Protein AF-A0AAV5YPX4-F1 (afdb_monomer_lite)

Secondary structure (DSSP, 8-state):
-B----TT--HHHHHHHHHHHHHTT-S-B-B-GGG-HHHHHHHHHH-TTTB----TT-------

Structure (mmCIF, N/CA/C/O backbone):
data_AF-A0AAV5YPX4-F1
#
_entry.id   AF-A0AAV5YPX4-F1
#
loop_
_atom_site.group_PDB
_atom_site.id
_atom_site.type_symbol
_atom_site.label_atom_id
_atom_site.label_alt_id
_atom_site.label_comp_id
_atom_site.label_asym_id
_atom_site.label_entity_id
_atom_site.label_seq_id
_atom_site.pdbx_PDB_ins_code
_atom_site.Cartn_x
_atom_site.Cartn_y
_atom_site.Cartn_z
_atom_site.occupancy
_atom_site.B_iso_or_equiv
_atom_site.auth_seq_id
_atom_site.auth_comp_id
_atom_site.auth_asym_id
_atom_site.auth_atom_id
_atom_site.pdbx_PDB_model_num
ATOM 1 N N . ILE A 1 1 ? 2.214 -2.863 7.103 1.00 96.12 1 ILE A N 1
ATOM 2 C CA . ILE A 1 1 ? 2.626 -1.488 7.482 1.00 96.12 1 ILE A CA 1
ATOM 3 C C . ILE A 1 1 ? 4.140 -1.439 7.439 1.00 96.12 1 ILE A C 1
ATOM 5 O O . ILE A 1 1 ? 4.755 -2.279 8.088 1.00 96.12 1 ILE A O 1
ATOM 9 N N . GLY A 1 2 ? 4.737 -0.547 6.654 1.00 97.12 2 GLY A N 1
ATOM 10 C CA . GLY A 1 2 ? 6.193 -0.421 6.596 1.00 97.12 2 GLY A CA 1
ATOM 11 C C . GLY A 1 2 ? 6.726 -0.010 5.230 1.00 97.12 2 GLY A C 1
ATOM 12 O O . GLY A 1 2 ? 5.978 0.284 4.298 1.00 97.12 2 GLY A O 1
ATOM 13 N N . GLY A 1 3 ? 8.054 0.016 5.123 1.00 97.50 3 GLY A N 1
ATOM 14 C CA . GLY A 1 3 ? 8.741 0.216 3.853 1.00 97.50 3 GLY A CA 1
ATOM 15 C C . GLY A 1 3 ? 8.852 -1.080 3.056 1.00 97.50 3 GLY A C 1
ATOM 16 O O . GLY A 1 3 ? 9.330 -2.082 3.580 1.00 97.50 3 GLY A O 1
ATOM 17 N N . PHE A 1 4 ? 8.454 -1.041 1.783 1.00 97.50 4 PHE A N 1
ATOM 18 C CA . PHE A 1 4 ? 8.511 -2.202 0.883 1.00 97.50 4 PHE A CA 1
ATOM 19 C C . PHE A 1 4 ? 9.727 -2.211 -0.054 1.00 97.50 4 PHE A C 1
ATOM 21 O O . PHE A 1 4 ? 9.891 -3.146 -0.830 1.00 97.50 4 PHE A O 1
ATOM 28 N N . HIS A 1 5 ? 10.577 -1.180 0.013 1.00 98.00 5 HIS A N 1
ATOM 29 C CA . HIS A 1 5 ? 11.797 -1.056 -0.794 1.00 98.00 5 HIS A CA 1
ATOM 30 C C . HIS A 1 5 ? 11.550 -1.212 -2.310 1.00 98.00 5 HIS A C 1
ATOM 32 O O . HIS A 1 5 ? 12.269 -1.925 -3.008 1.00 98.00 5 HIS A O 1
ATOM 38 N N . LEU A 1 6 ? 10.492 -0.561 -2.808 1.00 97.94 6 LEU A N 1
ATOM 39 C CA . LEU A 1 6 ? 10.078 -0.616 -4.216 1.00 97.94 6 LEU A CA 1
ATOM 40 C C . LEU A 1 6 ? 10.556 0.586 -5.041 1.00 97.94 6 LEU A C 1
ATOM 42 O O . LEU A 1 6 ? 10.455 0.563 -6.267 1.00 97.94 6 LEU A O 1
ATOM 46 N N . SER A 1 7 ? 11.101 1.613 -4.386 1.00 97.31 7 SER A N 1
ATOM 47 C CA . SER A 1 7 ? 11.607 2.812 -5.051 1.00 97.31 7 SER A CA 1
ATOM 48 C C . SER A 1 7 ? 12.718 2.473 -6.049 1.00 97.31 7 SER A C 1
ATOM 50 O O . SER A 1 7 ? 13.631 1.707 -5.738 1.00 97.31 7 SER A O 1
ATOM 52 N N . GLY A 1 8 ? 12.643 3.042 -7.254 1.00 95.31 8 GLY A N 1
ATOM 53 C CA . GLY A 1 8 ? 13.636 2.843 -8.316 1.00 95.31 8 GLY A CA 1
ATOM 54 C C . GLY A 1 8 ? 13.608 1.466 -8.991 1.00 95.31 8 GLY A C 1
ATOM 55 O O . GLY A 1 8 ? 14.435 1.198 -9.863 1.00 95.31 8 GLY A O 1
ATOM 56 N N . LEU A 1 9 ? 12.678 0.579 -8.622 1.00 97.25 9 LEU A N 1
ATOM 57 C CA . LEU A 1 9 ? 12.474 -0.675 -9.342 1.00 97.25 9 LEU A CA 1
ATOM 58 C C . LEU A 1 9 ? 11.702 -0.436 -10.643 1.00 97.25 9 LEU A C 1
ATOM 60 O O . LEU A 1 9 ? 10.931 0.510 -10.771 1.00 97.25 9 LEU A O 1
ATOM 64 N N . ARG A 1 10 ? 11.888 -1.343 -11.607 1.00 97.50 10 ARG A N 1
ATOM 65 C CA . ARG A 1 10 ? 11.118 -1.327 -12.856 1.00 97.50 10 ARG A CA 1
ATOM 66 C C . ARG A 1 10 ? 9.629 -1.508 -12.580 1.00 97.50 10 ARG A C 1
ATOM 68 O O . ARG A 1 10 ? 9.259 -2.298 -11.705 1.00 97.50 10 ARG A O 1
ATOM 75 N N . GLU A 1 11 ? 8.805 -0.851 -13.388 1.00 95.94 11 GLU A N 1
ATOM 76 C CA . GLU A 1 11 ? 7.346 -0.863 -13.266 1.00 95.94 11 GLU A CA 1
ATOM 77 C C . GLU A 1 11 ? 6.788 -2.287 -13.199 1.00 95.94 11 GLU A C 1
ATOM 79 O O . GLU A 1 11 ? 6.022 -2.593 -12.292 1.00 95.94 11 GLU A O 1
ATOM 84 N N . GLU A 1 12 ? 7.267 -3.212 -14.040 1.00 97.50 12 GLU A N 1
ATOM 85 C CA . GLU A 1 12 ? 6.740 -4.585 -14.057 1.00 97.50 12 GLU A CA 1
ATOM 86 C C . GLU A 1 12 ? 6.952 -5.308 -12.718 1.00 97.50 12 GLU A C 1
ATOM 88 O O . GLU A 1 12 ? 6.145 -6.147 -12.305 1.00 97.50 12 GLU A O 1
ATOM 93 N N . ARG A 1 13 ? 8.044 -4.987 -12.009 1.00 97.62 13 ARG A N 1
ATOM 94 C CA . ARG A 1 13 ? 8.306 -5.544 -10.679 1.00 97.62 13 ARG A CA 1
ATOM 95 C C . ARG A 1 13 ? 7.393 -4.912 -9.632 1.00 97.62 13 ARG A C 1
ATOM 97 O O . ARG A 1 13 ? 6.915 -5.648 -8.771 1.00 97.62 13 ARG A O 1
ATOM 104 N N . VAL A 1 14 ? 7.156 -3.603 -9.711 1.00 97.94 14 VAL A N 1
ATOM 105 C CA . VAL A 1 14 ? 6.211 -2.899 -8.832 1.00 97.94 14 VAL A CA 1
ATOM 106 C C . VAL A 1 14 ? 4.811 -3.479 -9.015 1.00 97.94 14 VAL A C 1
ATOM 108 O O . VAL A 1 14 ? 4.222 -3.937 -8.040 1.00 97.94 14 VAL A O 1
ATOM 111 N N . THR A 1 15 ? 4.327 -3.569 -10.256 1.00 97.06 15 THR A N 1
ATOM 112 C CA . THR A 1 15 ? 3.011 -4.130 -10.587 1.00 97.06 15 THR A CA 1
ATOM 113 C C . THR A 1 15 ? 2.839 -5.535 -10.028 1.00 97.06 15 THR A C 1
ATOM 115 O O . THR A 1 15 ? 1.838 -5.807 -9.376 1.00 97.06 15 THR A O 1
ATOM 118 N N . ARG A 1 16 ? 3.838 -6.409 -10.200 1.00 98.06 16 ARG A N 1
ATOM 119 C CA . ARG A 1 16 ? 3.771 -7.783 -9.688 1.00 98.06 16 ARG A CA 1
ATOM 120 C C . ARG A 1 16 ? 3.643 -7.847 -8.164 1.00 98.06 16 ARG A C 1
ATOM 122 O O . ARG A 1 16 ? 2.942 -8.713 -7.658 1.00 98.06 16 ARG A O 1
ATOM 129 N N . VAL A 1 17 ? 4.333 -6.970 -7.432 1.00 97.62 17 VAL A N 1
ATOM 130 C CA . VAL A 1 17 ? 4.216 -6.915 -5.965 1.00 97.62 17 VAL A CA 1
ATOM 131 C C . VAL A 1 17 ? 2.854 -6.362 -5.549 1.00 97.62 17 VAL A C 1
ATOM 133 O O . VAL A 1 17 ? 2.244 -6.900 -4.632 1.00 97.62 17 VAL A O 1
ATOM 136 N N . VAL A 1 18 ? 2.359 -5.325 -6.232 1.00 96.81 18 VAL A N 1
ATOM 137 C CA . VAL A 1 18 ? 1.034 -4.757 -5.948 1.00 96.81 18 VAL A CA 1
ATOM 138 C C . VAL A 1 18 ? -0.069 -5.783 -6.211 1.00 96.81 18 VAL A C 1
ATOM 140 O O . VAL A 1 18 ? -0.932 -5.969 -5.362 1.00 96.81 18 VAL A O 1
ATOM 143 N N . ASP A 1 19 ? -0.011 -6.510 -7.325 1.00 96.69 19 ASP A N 1
ATOM 144 C CA . ASP A 1 19 ? -0.992 -7.556 -7.631 1.00 96.69 19 ASP A CA 1
ATOM 145 C C . ASP A 1 19 ? -0.929 -8.714 -6.629 1.00 96.69 19 ASP A C 1
ATOM 147 O O . ASP A 1 19 ? -1.970 -9.217 -6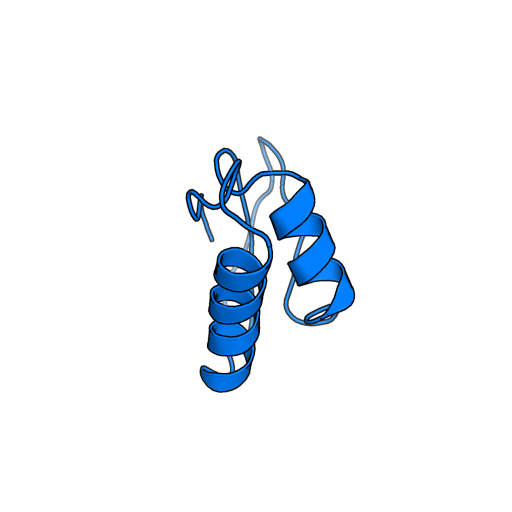.218 1.00 96.69 19 ASP A O 1
ATOM 151 N N . ALA A 1 20 ? 0.264 -9.068 -6.143 1.00 97.62 20 ALA A N 1
ATOM 152 C CA . ALA A 1 20 ? 0.401 -10.082 -5.102 1.00 97.62 20 ALA A CA 1
ATOM 153 C C . ALA A 1 20 ? -0.297 -9.686 -3.789 1.00 97.62 20 ALA A C 1
ATOM 155 O O . ALA A 1 20 ? -0.798 -10.562 -3.093 1.00 97.62 20 ALA A O 1
ATOM 156 N N . PHE A 1 21 ? -0.374 -8.394 -3.440 1.00 97.44 21 PHE A N 1
ATOM 157 C CA . PHE A 1 21 ? -1.165 -7.971 -2.278 1.00 97.44 21 PHE A CA 1
ATOM 158 C C . PHE A 1 21 ? -2.663 -8.217 -2.475 1.00 97.44 21 PHE A C 1
ATOM 160 O O . PHE A 1 21 ? -3.329 -8.622 -1.525 1.00 97.44 21 PHE A O 1
ATOM 167 N N . ARG A 1 22 ? -3.178 -8.026 -3.696 1.00 94.50 22 ARG A N 1
ATOM 168 C CA . ARG A 1 22 ? -4.570 -8.354 -4.029 1.00 94.50 22 ARG A CA 1
ATOM 169 C C . ARG A 1 22 ? -4.836 -9.846 -3.879 1.00 94.50 22 ARG A C 1
ATOM 171 O O . ARG A 1 22 ? -5.833 -10.231 -3.287 1.00 94.50 22 ARG A O 1
ATOM 178 N N . ASP A 1 23 ? -3.933 -10.666 -4.411 1.00 97.12 23 ASP A N 1
ATOM 179 C CA . ASP A 1 23 ? -4.072 -12.125 -4.405 1.00 97.12 23 ASP A CA 1
ATOM 180 C C . ASP A 1 23 ? -3.953 -12.711 -2.987 1.00 97.12 23 ASP A C 1
ATOM 182 O O . ASP A 1 23 ? -4.483 -13.782 -2.710 1.00 97.12 23 ASP A O 1
ATOM 186 N N . LEU A 1 24 ? -3.263 -12.004 -2.087 1.00 97.56 24 LEU A N 1
ATOM 187 C CA . LEU A 1 24 ? -3.192 -12.321 -0.659 1.00 97.56 24 LEU A CA 1
ATOM 188 C C . LEU A 1 24 ? -4.418 -11.848 0.136 1.00 97.56 24 LEU A C 1
ATOM 190 O O . LEU A 1 24 ? -4.473 -12.125 1.332 1.00 97.56 24 LEU A O 1
ATOM 194 N N . GLU A 1 25 ? -5.348 -11.125 -0.496 1.00 96.50 25 GLU A N 1
ATOM 195 C CA . GLU A 1 25 ? -6.563 -10.587 0.129 1.00 96.50 25 GLU A CA 1
ATOM 196 C C . GLU A 1 25 ? -6.265 -9.812 1.426 1.00 96.50 25 GLU A C 1
ATOM 198 O O . GLU A 1 25 ? -6.935 -9.972 2.444 1.00 96.50 25 GLU A O 1
ATOM 203 N N . VAL A 1 26 ? -5.209 -8.987 1.418 1.00 95.44 26 VAL A N 1
ATOM 204 C CA . VAL A 1 26 ? -4.836 -8.202 2.603 1.00 95.44 26 VAL A CA 1
ATOM 205 C C . VAL A 1 26 ? -5.860 -7.103 2.879 1.00 95.44 26 VAL A C 1
ATOM 207 O O . VAL A 1 26 ? -6.221 -6.349 1.981 1.00 95.44 26 VAL A O 1
ATOM 210 N N . ASP A 1 27 ? -6.251 -6.942 4.143 1.00 95.38 27 ASP A N 1
ATOM 211 C CA . ASP A 1 27 ? -7.218 -5.905 4.523 1.00 95.38 27 ASP A CA 1
ATOM 212 C C . ASP A 1 27 ? -6.635 -4.484 4.428 1.00 95.38 27 ASP A C 1
ATOM 214 O O . ASP A 1 27 ? -7.335 -3.535 4.085 1.00 95.38 27 ASP A O 1
ATOM 218 N N . TRP A 1 28 ? -5.346 -4.321 4.764 1.00 96.56 28 TRP A N 1
ATOM 219 C CA . TRP A 1 28 ? -4.708 -3.008 4.899 1.00 96.56 28 TRP A CA 1
ATOM 220 C C . TRP A 1 28 ? -3.261 -2.988 4.402 1.00 96.56 28 TRP A C 1
ATOM 222 O O . TRP A 1 28 ? -2.410 -3.771 4.839 1.00 96.56 28 TRP A O 1
ATOM 232 N N . ILE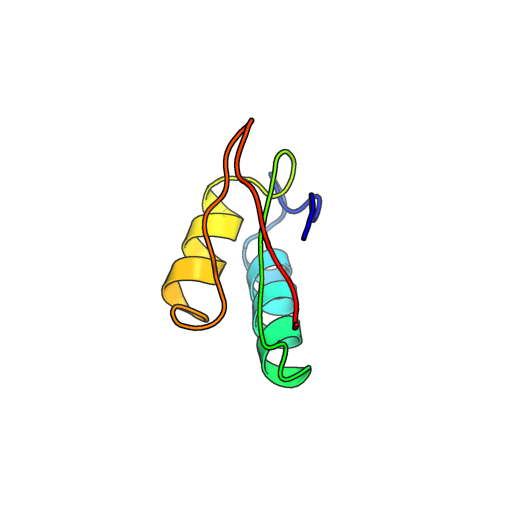 A 1 29 ? -2.937 -1.994 3.576 1.00 97.88 29 ILE A N 1
ATOM 233 C CA . ILE A 1 29 ? -1.594 -1.723 3.060 1.00 97.88 29 ILE A CA 1
ATOM 234 C C . ILE A 1 29 ? -1.208 -0.300 3.442 1.00 97.88 29 ILE A C 1
ATOM 236 O O . ILE A 1 29 ? -1.757 0.675 2.947 1.00 97.88 29 ILE A O 1
ATOM 240 N N . VAL A 1 30 ? -0.205 -0.177 4.306 1.00 98.06 30 VAL A N 1
ATOM 241 C CA . VAL A 1 30 ? 0.307 1.120 4.764 1.00 98.06 30 VAL A CA 1
ATOM 242 C C . VAL A 1 30 ? 1.764 1.258 4.310 1.00 98.06 30 VAL A C 1
ATOM 244 O O . VAL A 1 30 ? 2.663 0.839 5.052 1.00 98.06 30 VAL A O 1
ATOM 247 N N . PRO A 1 31 ? 2.015 1.743 3.075 1.00 97.75 31 PRO A N 1
ATOM 248 C CA . PRO A 1 31 ? 3.359 1.902 2.530 1.00 97.75 31 PRO A CA 1
ATOM 249 C C . PRO A 1 31 ? 4.072 3.116 3.130 1.00 97.75 31 PRO A C 1
ATOM 251 O O . PRO A 1 31 ? 3.470 4.169 3.345 1.00 97.75 31 PRO A O 1
ATOM 254 N N . GLN A 1 32 ? 5.372 2.975 3.394 1.00 97.62 32 GLN A N 1
ATOM 255 C CA . GLN A 1 32 ? 6.181 4.007 4.051 1.00 97.62 32 GLN A CA 1
ATOM 256 C C . GLN A 1 32 ? 7.575 4.147 3.425 1.00 97.62 32 GLN A C 1
ATOM 258 O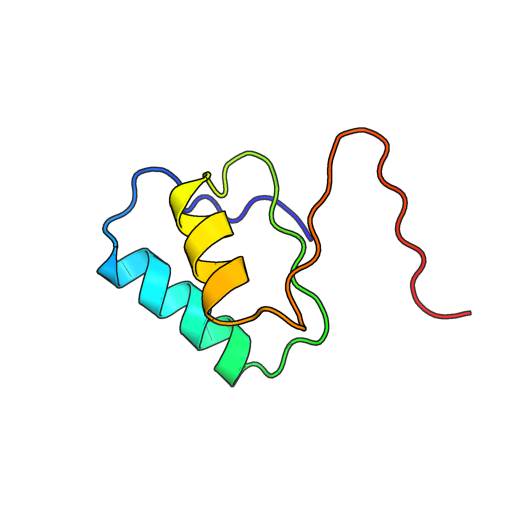 O . GLN A 1 32 ? 8.050 3.248 2.727 1.00 97.62 32 GLN A O 1
ATOM 263 N N . HIS A 1 33 ? 8.241 5.271 3.717 1.00 96.25 33 HIS A N 1
ATOM 264 C CA . HIS A 1 33 ? 9.670 5.525 3.489 1.00 96.25 33 HIS A CA 1
ATOM 265 C C . HIS A 1 33 ? 10.195 5.040 2.122 1.00 96.25 33 HIS A C 1
ATOM 267 O O . HIS A 1 33 ? 9.956 5.676 1.100 1.00 96.25 33 HIS A O 1
ATOM 273 N N . CYS A 1 34 ? 10.887 3.898 2.089 1.00 97.06 34 CYS A N 1
ATOM 274 C CA . CYS A 1 34 ? 11.576 3.366 0.915 1.00 97.06 34 CYS A CA 1
ATOM 275 C C . CYS A 1 34 ? 10.648 2.710 -0.121 1.00 97.06 34 CYS A C 1
ATOM 277 O O . CYS A 1 34 ? 11.128 2.189 -1.127 1.00 97.06 34 CYS A O 1
ATOM 279 N N . THR A 1 35 ? 9.329 2.717 0.102 1.00 98.19 35 THR A N 1
ATOM 280 C CA . THR A 1 35 ? 8.364 2.21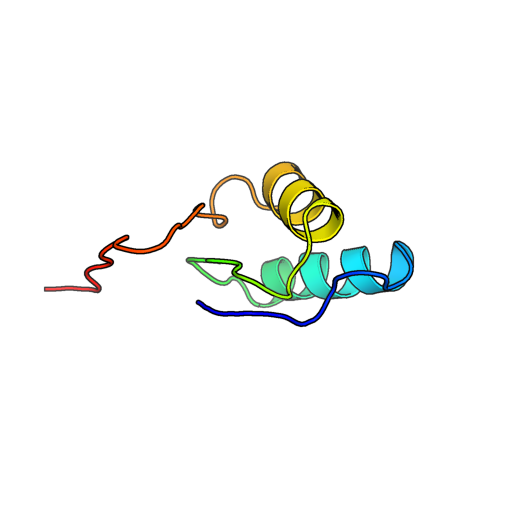9 -0.890 1.00 98.19 35 THR A CA 1
ATOM 281 C C . THR A 1 35 ? 8.427 3.036 -2.181 1.00 98.19 35 THR A C 1
ATOM 283 O O . THR A 1 35 ? 8.389 2.448 -3.252 1.00 98.19 35 THR A O 1
ATOM 286 N N . GLY A 1 36 ? 8.628 4.354 -2.089 1.00 96.81 36 GLY A N 1
ATOM 287 C CA . GLY A 1 36 ? 8.705 5.237 -3.255 1.00 96.81 36 GLY A CA 1
ATOM 288 C C . GLY A 1 36 ? 7.334 5.694 -3.758 1.00 96.81 36 GLY A C 1
ATOM 289 O O . GLY A 1 36 ? 6.323 5.013 -3.572 1.00 96.81 36 GLY A O 1
ATOM 290 N N . LEU A 1 37 ? 7.305 6.877 -4.375 1.00 95.56 37 LEU A N 1
ATOM 291 C CA . LEU A 1 37 ? 6.069 7.564 -4.750 1.00 95.56 37 LEU A CA 1
ATOM 292 C C . LEU A 1 37 ? 5.323 6.830 -5.869 1.00 95.56 37 LEU A C 1
ATOM 294 O O . LEU A 1 37 ? 4.105 6.693 -5.802 1.00 95.56 37 LEU A O 1
ATOM 298 N N . GLU A 1 38 ? 6.044 6.311 -6.860 1.00 95.06 38 GLU A N 1
ATOM 299 C CA . GLU A 1 38 ? 5.479 5.593 -8.004 1.00 95.06 38 GLU A CA 1
ATOM 300 C C . GLU A 1 38 ? 4.783 4.301 -7.557 1.00 95.06 38 GLU A C 1
ATOM 302 O O . GLU A 1 38 ? 3.666 4.002 -7.979 1.00 95.06 38 GLU A O 1
ATOM 307 N N . ALA A 1 39 ? 5.400 3.560 -6.632 1.00 97.31 39 ALA A N 1
ATOM 308 C CA . ALA A 1 39 ? 4.797 2.360 -6.065 1.00 97.31 39 ALA A CA 1
ATOM 309 C C . ALA A 1 39 ? 3.578 2.692 -5.194 1.00 97.31 39 ALA A C 1
ATOM 311 O O . ALA A 1 39 ? 2.559 2.009 -5.291 1.00 97.31 39 ALA A O 1
ATOM 312 N N . MET A 1 40 ? 3.644 3.764 -4.395 1.00 97.50 40 MET A N 1
ATOM 313 C CA . MET A 1 40 ? 2.490 4.244 -3.625 1.00 97.50 40 MET A CA 1
ATOM 314 C C . MET A 1 40 ? 1.331 4.664 -4.539 1.00 97.50 40 MET A C 1
ATOM 316 O O . MET A 1 40 ? 0.187 4.322 -4.250 1.00 97.50 40 MET A O 1
ATOM 320 N N . ALA A 1 41 ? 1.610 5.333 -5.662 1.00 96.25 41 ALA A N 1
ATOM 321 C CA . ALA A 1 41 ? 0.603 5.692 -6.658 1.00 96.25 41 ALA A CA 1
ATOM 322 C C . ALA A 1 41 ? -0.010 4.449 -7.326 1.00 96.25 41 ALA A C 1
ATOM 324 O O . ALA A 1 41 ? -1.229 4.365 -7.468 1.00 96.25 41 ALA A O 1
ATOM 325 N N . SER A 1 42 ? 0.806 3.444 -7.664 1.00 96.62 42 SER A N 1
ATOM 326 C CA . SER A 1 42 ? 0.306 2.170 -8.195 1.00 96.62 42 SER A CA 1
ATOM 327 C C . SER A 1 42 ? -0.587 1.436 -7.191 1.00 96.62 42 SER A C 1
ATOM 329 O O . SER A 1 42 ? -1.598 0.865 -7.598 1.00 96.62 42 SER A O 1
ATOM 331 N N . MET A 1 43 ? -0.234 1.432 -5.901 1.00 97.75 43 MET A N 1
ATOM 332 C CA . MET A 1 43 ? -1.078 0.857 -4.845 1.00 97.75 43 MET A CA 1
ATOM 33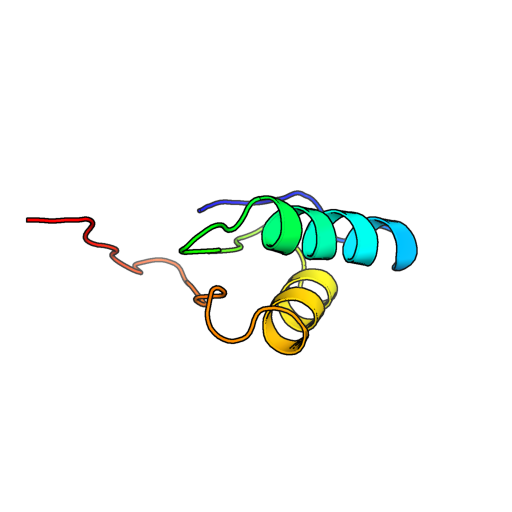3 C C . MET A 1 43 ? -2.390 1.630 -4.724 1.00 97.75 43 MET A C 1
ATOM 335 O O . MET A 1 43 ? -3.446 1.019 -4.755 1.00 97.75 43 MET A O 1
ATOM 339 N N . MET A 1 44 ? -2.339 2.962 -4.680 1.00 96.69 44 MET A N 1
ATOM 340 C CA . MET A 1 44 ? -3.537 3.802 -4.594 1.00 96.69 44 MET A CA 1
ATOM 341 C C . MET A 1 44 ? -4.476 3.620 -5.797 1.00 96.69 44 MET A C 1
ATOM 343 O O . MET A 1 44 ? -5.690 3.678 -5.639 1.00 96.69 44 MET A O 1
ATOM 347 N N . HIS A 1 45 ? -3.936 3.375 -6.995 1.00 96.31 45 HIS A N 1
ATOM 348 C CA . HIS A 1 45 ? -4.744 3.142 -8.193 1.00 96.31 45 HIS A CA 1
ATOM 349 C C . HIS A 1 45 ? -5.368 1.738 -8.244 1.00 96.31 45 HIS A C 1
ATOM 351 O O . HIS A 1 45 ? -6.511 1.594 -8.672 1.00 96.31 45 HIS A O 1
ATOM 357 N N . ARG A 1 46 ? -4.620 0.698 -7.846 1.00 95.69 46 ARG A N 1
ATOM 358 C CA . ARG A 1 46 ? -5.032 -0.713 -8.002 1.00 95.69 46 ARG A CA 1
ATOM 359 C C . ARG A 1 46 ? -5.729 -1.290 -6.769 1.00 95.69 46 ARG A C 1
ATOM 361 O O . ARG A 1 46 ? -6.508 -2.224 -6.917 1.00 95.69 46 ARG A O 1
ATOM 368 N N . LEU A 1 47 ? -5.423 -0.752 -5.591 1.00 97.38 47 LEU A N 1
ATOM 369 C CA . LEU A 1 47 ? -5.886 -1.188 -4.269 1.00 97.38 47 LEU A CA 1
ATOM 370 C C . LEU A 1 47 ? -6.402 0.018 -3.458 1.00 97.38 47 LEU A C 1
ATOM 372 O O . LEU A 1 47 ? -5.865 0.333 -2.390 1.00 97.38 47 LEU A O 1
ATOM 376 N N . PRO A 1 48 ? -7.382 0.777 -3.991 1.00 97.00 48 PRO A N 1
ATOM 377 C CA . PRO A 1 48 ? -7.822 2.034 -3.386 1.00 97.00 48 PRO A CA 1
ATOM 378 C C . PRO A 1 48 ? -8.530 1.850 -2.037 1.00 97.00 48 PRO A C 1
ATOM 380 O O . PRO A 1 48 ? -8.627 2.814 -1.283 1.00 97.00 48 PRO A O 1
ATOM 383 N N . ASN A 1 49 ? -9.036 0.649 -1.738 1.00 97.25 49 ASN A N 1
ATOM 384 C CA . ASN A 1 49 ? -9.764 0.375 -0.497 1.00 97.25 49 ASN A CA 1
ATOM 385 C C . ASN A 1 49 ? -8.830 -0.127 0.612 1.00 97.25 49 ASN A C 1
ATOM 387 O O . ASN A 1 49 ? -9.075 0.128 1.787 1.00 97.25 49 ASN A O 1
ATOM 391 N N . GLU A 1 50 ? -7.759 -0.822 0.232 1.00 97.44 50 GLU A N 1
ATOM 392 C CA . GLU A 1 50 ? -6.798 -1.447 1.135 1.00 97.44 50 GLU A CA 1
ATOM 393 C C . GLU A 1 50 ? -5.654 -0.478 1.473 1.00 97.44 50 GLU A C 1
ATOM 395 O O . GLU A 1 50 ? -5.081 -0.530 2.565 1.00 97.44 50 GLU A O 1
ATOM 400 N N . MET A 1 51 ? -5.286 0.414 0.542 1.00 97.31 51 MET A N 1
ATOM 401 C CA . MET A 1 51 ? -4.176 1.346 0.732 1.00 97.31 51 MET A CA 1
ATOM 402 C C . MET A 1 51 ? -4.560 2.515 1.641 1.00 97.31 51 MET A C 1
ATOM 404 O O . MET A 1 51 ? -5.438 3.317 1.328 1.00 97.31 51 MET A O 1
ATOM 408 N N . VAL A 1 52 ? -3.821 2.662 2.742 1.00 9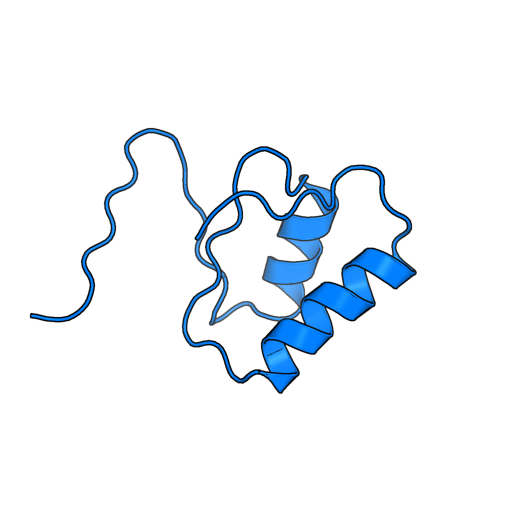7.19 52 VAL A N 1
ATOM 409 C CA . VAL A 1 52 ? -3.969 3.777 3.680 1.00 97.19 52 VAL A CA 1
ATOM 410 C C . VAL A 1 52 ? -2.675 4.597 3.706 1.00 97.19 52 VAL A C 1
ATOM 412 O O . VAL A 1 52 ? -1.608 4.058 4.029 1.00 97.19 52 VAL A O 1
ATOM 415 N N . PRO A 1 53 ? -2.720 5.904 3.385 1.00 95.12 53 PRO A N 1
ATOM 416 C CA . PRO A 1 53 ? -1.551 6.765 3.485 1.00 95.12 53 PRO A CA 1
ATOM 417 C C . PRO A 1 53 ? -1.154 6.972 4.952 1.00 95.12 53 PRO A C 1
ATOM 419 O O . PRO A 1 53 ? -1.993 7.002 5.849 1.00 95.12 53 PRO A O 1
ATOM 422 N N . SER A 1 54 ? 0.142 7.154 5.203 1.00 95.81 54 SER A N 1
ATOM 423 C CA . SER A 1 54 ? 0.655 7.464 6.540 1.00 95.81 54 SER A CA 1
ATOM 424 C C . SER A 1 54 ? 1.807 8.457 6.484 1.00 95.81 54 SER A C 1
ATOM 426 O O . SER A 1 54 ? 2.488 8.597 5.466 1.00 95.81 54 SER A O 1
ATOM 428 N N . SER A 1 55 ? 2.037 9.130 7.604 1.00 96.00 55 SER A N 1
ATOM 429 C CA . SER A 1 55 ? 3.143 10.055 7.826 1.00 96.00 55 SER A CA 1
ATOM 430 C C . SER A 1 55 ? 3.701 9.894 9.242 1.00 96.00 55 SER A C 1
ATOM 432 O O . SER A 1 55 ? 3.169 9.143 10.065 1.00 96.00 55 SER A O 1
ATOM 434 N N . VAL A 1 56 ? 4.800 10.591 9.541 1.00 96.88 56 VAL A N 1
ATOM 435 C CA . VAL A 1 56 ? 5.341 10.651 10.906 1.00 96.88 56 VAL A CA 1
ATOM 436 C C . VAL A 1 56 ? 4.243 11.122 11.864 1.00 96.88 56 VAL A C 1
ATOM 438 O O . VAL A 1 56 ? 3.592 12.132 11.615 1.00 96.88 56 VAL A O 1
ATOM 441 N N . GLY A 1 57 ? 4.036 10.377 12.951 1.00 97.25 57 GLY A N 1
ATOM 442 C CA . GLY A 1 57 ? 2.997 10.664 13.944 1.00 97.25 57 GLY A CA 1
ATOM 443 C C . GLY A 1 57 ? 1.615 10.082 13.629 1.00 97.25 57 GLY A C 1
ATOM 444 O O . GLY A 1 57 ? 0.715 10.224 14.451 1.00 97.25 57 GLY A O 1
ATOM 445 N N . SER A 1 58 ? 1.431 9.398 12.494 1.00 96.75 58 SER A N 1
ATOM 446 C CA . SER A 1 58 ? 0.209 8.620 12.249 1.00 96.75 58 SER A CA 1
ATOM 447 C C . SER A 1 58 ? 0.058 7.505 13.289 1.00 96.75 58 SER A C 1
ATOM 449 O O . SER A 1 58 ? 1.010 6.771 13.560 1.00 96.75 58 SER A O 1
ATOM 451 N N . VAL A 1 59 ? -1.145 7.368 13.849 1.00 96.06 59 VAL A N 1
ATOM 452 C CA . VAL A 1 59 ? -1.494 6.340 14.838 1.00 96.06 59 VAL A CA 1
ATOM 453 C C . VAL A 1 59 ? -2.516 5.396 14.220 1.00 96.06 59 VAL A C 1
ATOM 455 O O . VAL A 1 59 ? -3.518 5.840 13.667 1.00 96.06 59 VAL A O 1
ATOM 458 N N . PHE A 1 60 ? -2.264 4.095 14.340 1.00 94.81 60 PHE A N 1
ATOM 459 C CA . PHE A 1 60 ? -3.172 3.042 13.901 1.00 94.81 60 PHE A CA 1
ATOM 460 C C . PHE A 1 60 ? -3.624 2.236 15.114 1.00 94.81 60 PHE A C 1
ATOM 462 O O . PHE A 1 60 ? -2.808 1.882 15.967 1.00 94.81 60 PHE A O 1
ATOM 469 N N . THR A 1 61 ? -4.914 1.932 15.182 1.00 94.12 61 THR A N 1
ATOM 470 C CA . THR A 1 61 ? -5.495 1.069 16.213 1.00 94.12 61 THR A CA 1
ATOM 471 C C . THR A 1 61 ? -6.089 -0.148 15.525 1.00 94.12 61 THR A C 1
ATOM 473 O O . THR A 1 61 ? -6.870 -0.004 14.588 1.00 94.12 61 THR A O 1
ATOM 476 N N . PHE A 1 62 ? -5.702 -1.339 15.976 1.00 89.62 62 PHE A N 1
ATOM 477 C CA . PHE A 1 62 ? -6.170 -2.607 15.424 1.00 89.62 62 PHE A CA 1
ATOM 478 C C . PHE A 1 62 ? -7.009 -3.330 16.466 1.00 89.62 62 PHE A C 1
ATOM 480 O O . PHE A 1 62 ? -6.556 -3.524 17.592 1.00 89.62 62 PHE A O 1
ATOM 487 N N . GLY A 1 63 ? -8.214 -3.733 16.068 1.00 86.06 63 GLY A N 1
ATOM 488 C CA . GLY A 1 63 ? -9.168 -4.385 16.956 1.00 86.06 63 GLY A CA 1
ATOM 489 C C . GLY A 1 63 ? -9.664 -3.488 18.093 1.00 86.06 63 GLY A C 1
ATOM 490 O O . GLY A 1 63 ? -9.460 -2.271 18.112 1.00 86.06 63 GLY A O 1
ATOM 491 N N . LYS A 1 64 ? -10.342 -4.136 19.035 1.00 54.38 64 LYS A N 1
ATOM 492 C CA . LYS A 1 64 ? -10.609 -3.635 20.377 1.00 54.38 64 LYS A CA 1
ATOM 493 C C . LYS A 1 64 ? -9.977 -4.604 21.363 1.00 54.38 64 LYS A C 1
ATOM 495 O O . LYS A 1 64 ? -10.049 -5.820 21.071 1.00 54.38 64 LYS A O 1
#

Sequence (64 aa):
IGGFHLSGLREERVTRVVDAFRDLEVDWIVPQHCTGLEAMASMMHRLPNEMVPSSVGSVFTFGK

Radius of gyration: 11.67 Å; chains: 1; bounding box: 24×23×34 Å

pLDDT: mean 95.87, std 5.54, range [54.38, 98.19]

Foldseek 3Di:
DEAPQCPPPDPVVLLVVLVVCVVVVAQADEHDDNNHDVSLVSNCVPVVRRYDYDDPPDDDDDDD